Protein AF-A0AAD9HWY1-F1 (afdb_monomer_lite)

Sequence (148 aa):
MANIADRESKIIAELYEQFHNIVKLAVQPVDSSAMPGQAAYNSLSMLNMQRNMVRLAEDLLKITREIRELWAVGPLRLVGDASERRAQEGVDASVGQAVALLNALRCRRRERMVAEAGGRIEYVAGRGGVVGDGGGGGGGGNGLVDST

Radius of gyration: 37.44 Å; chains: 1; bounding box: 71×53×111 Å

InterPro domains:
  IPR009332 Mediator of RNA polymerase II transcription subunit 22 [PF06179] (7-106)

Foldseek 3Di:
DPPLVVVLVVLVVLLVVLVVVLVCLVPPDDDPPDDPVNVVVSVVVNVVSVVVNVVSVVVNVVSVVVVVVCVVVDPDPDPPDPVVVVVVVVVVVVVVVVVVVVVVVVVVVVVVVCVVVVHDDDDDPDDDDDDDDDDDDDDDDDDDDDDD

Structure (mmCIF, N/CA/C/O backbone):
data_AF-A0AAD9HWY1-F1
#
_entry.id   AF-A0AAD9HWY1-F1
#
loop_
_atom_site.group_PDB
_atom_site.id
_atom_site.type_symbol
_atom_site.label_atom_id
_atom_site.label_alt_id
_atom_site.label_comp_id
_atom_site.label_asym_id
_atom_site.label_entity_id
_atom_site.label_seq_id
_atom_site.pdbx_PDB_ins_code
_atom_site.Cartn_x
_atom_site.Cartn_y
_atom_site.Cartn_z
_atom_site.occupancy
_atom_site.B_iso_or_equiv
_atom_site.auth_seq_id
_atom_site.auth_comp_id
_atom_site.auth_asym_id
_atom_site.auth_atom_id
_atom_site.pdbx_PDB_model_num
ATOM 1 N N . MET A 1 1 ? -14.883 7.153 4.388 1.00 43.66 1 MET A N 1
ATOM 2 C CA . MET A 1 1 ? -14.928 5.976 3.490 1.00 43.66 1 MET A CA 1
ATOM 3 C C . MET A 1 1 ? -13.919 6.051 2.332 1.00 43.66 1 MET A C 1
ATOM 5 O O . MET A 1 1 ? -13.559 4.999 1.838 1.00 43.66 1 MET A O 1
ATOM 9 N N . ALA A 1 2 ? -13.402 7.227 1.939 1.00 55.69 2 ALA A N 1
ATOM 10 C CA . ALA A 1 2 ? -12.460 7.368 0.812 1.00 55.69 2 ALA A CA 1
ATOM 11 C C . ALA A 1 2 ? -11.020 6.840 1.059 1.00 55.69 2 ALA A C 1
ATOM 13 O O . ALA A 1 2 ? -10.316 6.492 0.126 1.00 55.69 2 ALA A O 1
ATOM 14 N N . ASN A 1 3 ? -10.580 6.697 2.315 1.00 79.50 3 ASN A N 1
ATOM 15 C CA . ASN A 1 3 ? -9.149 6.536 2.614 1.00 79.50 3 ASN A CA 1
ATOM 16 C C . ASN A 1 3 ? -8.512 5.213 2.113 1.00 79.50 3 ASN A C 1
ATOM 18 O O . ASN A 1 3 ? -7.381 5.224 1.646 1.00 79.50 3 ASN A O 1
ATOM 22 N N . ILE A 1 4 ? -9.212 4.070 2.175 1.00 80.44 4 ILE A N 1
ATOM 23 C CA . ILE A 1 4 ? -8.610 2.768 1.811 1.00 80.44 4 ILE A CA 1
ATOM 24 C C . ILE A 1 4 ? -8.543 2.576 0.291 1.00 80.44 4 ILE A C 1
ATOM 26 O O . ILE A 1 4 ? -7.490 2.214 -0.225 1.00 80.44 4 ILE A O 1
ATOM 30 N N . ALA A 1 5 ? -9.640 2.849 -0.420 1.00 81.50 5 ALA A N 1
ATOM 31 C CA . ALA A 1 5 ? -9.704 2.696 -1.875 1.00 81.50 5 ALA A CA 1
ATOM 32 C C . ALA A 1 5 ? -8.769 3.682 -2.603 1.00 81.50 5 ALA A C 1
ATOM 34 O O . ALA A 1 5 ? -8.111 3.314 -3.578 1.00 81.50 5 ALA A O 1
ATOM 35 N N . ASP A 1 6 ? -8.641 4.910 -2.089 1.00 86.38 6 ASP A N 1
ATOM 36 C CA . ASP A 1 6 ? -7.688 5.892 -2.616 1.00 86.38 6 ASP A CA 1
ATOM 37 C C . ASP A 1 6 ? -6.239 5.438 -2.382 1.00 86.38 6 ASP A C 1
ATOM 39 O O . ASP A 1 6 ? -5.383 5.573 -3.259 1.00 86.38 6 ASP A O 1
ATOM 43 N N . ARG A 1 7 ? -5.954 4.847 -1.213 1.00 85.81 7 ARG A N 1
ATOM 44 C CA . ARG A 1 7 ? -4.627 4.316 -0.875 1.00 85.81 7 ARG A CA 1
ATOM 45 C C . ARG A 1 7 ? -4.264 3.096 -1.723 1.00 85.81 7 ARG A C 1
ATOM 47 O O . ARG A 1 7 ? -3.125 3.004 -2.170 1.00 85.81 7 ARG A O 1
ATOM 54 N N . GLU A 1 8 ? -5.212 2.198 -1.981 1.00 88.44 8 GLU A N 1
ATOM 55 C CA . GLU A 1 8 ? -5.037 1.075 -2.909 1.00 88.44 8 GLU A CA 1
ATOM 56 C C . GLU A 1 8 ? -4.711 1.579 -4.319 1.00 88.44 8 GLU A C 1
ATOM 58 O O . GLU A 1 8 ? -3.689 1.202 -4.893 1.00 88.44 8 GLU A O 1
ATOM 63 N N . SER A 1 9 ? -5.531 2.494 -4.843 1.00 86.50 9 SER A N 1
ATOM 64 C CA . SER A 1 9 ? -5.348 3.069 -6.181 1.00 86.50 9 SER A CA 1
ATOM 65 C C . SER A 1 9 ? -3.984 3.748 -6.323 1.00 86.50 9 SER A C 1
ATOM 67 O O . SER A 1 9 ? -3.309 3.593 -7.341 1.00 86.50 9 SER A O 1
ATOM 69 N N . LYS A 1 10 ? -3.538 4.449 -5.273 1.00 90.75 10 LYS A N 1
ATOM 70 C CA . LYS A 1 10 ? -2.215 5.073 -5.217 1.00 90.75 10 LYS A CA 1
ATOM 71 C C . LYS A 1 10 ? -1.083 4.043 -5.246 1.00 90.75 10 LYS A C 1
ATOM 73 O O . LYS A 1 10 ? -0.155 4.199 -6.031 1.00 90.75 10 LYS A O 1
ATOM 78 N N . ILE A 1 11 ? -1.166 2.982 -4.442 1.00 90.81 11 ILE A N 1
ATOM 79 C CA . ILE A 1 11 ? -0.134 1.931 -4.401 1.00 90.81 11 ILE A CA 1
ATOM 80 C C . ILE A 1 11 ? -0.041 1.200 -5.744 1.00 90.81 11 ILE A C 1
ATOM 82 O O . ILE A 1 11 ? 1.061 0.918 -6.211 1.00 90.81 11 ILE A O 1
ATOM 86 N N . ILE A 1 12 ? -1.175 0.918 -6.391 1.00 89.25 12 ILE A N 1
ATOM 87 C CA . ILE A 1 12 ? -1.199 0.271 -7.711 1.00 89.25 12 ILE A CA 1
ATOM 88 C C . ILE A 1 12 ? -0.570 1.181 -8.775 1.00 89.25 12 ILE A C 1
ATOM 90 O O . ILE A 1 12 ? 0.226 0.709 -9.589 1.00 89.25 12 ILE A O 1
ATOM 94 N N . ALA A 1 13 ? -0.882 2.480 -8.755 1.00 92.44 13 ALA A N 1
ATOM 95 C CA . ALA A 1 13 ? -0.279 3.449 -9.667 1.00 92.44 13 ALA A CA 1
ATOM 96 C C . ALA A 1 13 ? 1.245 3.543 -9.471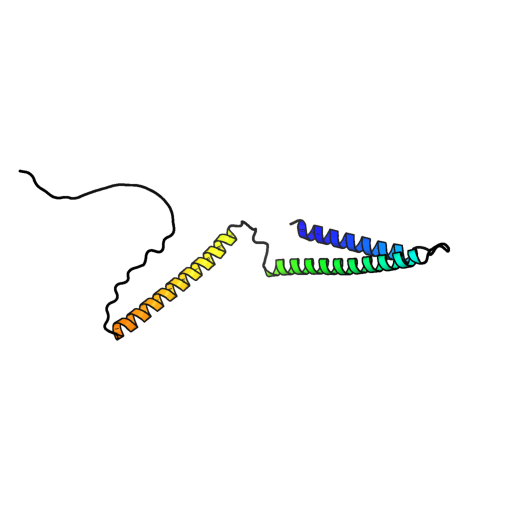 1.00 92.44 13 ALA A C 1
ATOM 98 O O . ALA A 1 13 ? 1.995 3.444 -10.443 1.00 92.44 13 ALA A O 1
ATOM 99 N N . GLU A 1 14 ? 1.704 3.643 -8.220 1.00 91.25 14 GLU A N 1
ATOM 100 C CA . GLU A 1 14 ? 3.131 3.668 -7.873 1.00 91.25 14 GLU A CA 1
ATOM 101 C C . GLU A 1 14 ? 3.846 2.368 -8.287 1.00 91.25 14 GLU A C 1
ATOM 103 O O . GLU A 1 14 ? 4.980 2.402 -8.769 1.00 91.25 14 GLU A O 1
ATOM 108 N N . LEU A 1 15 ? 3.184 1.213 -8.164 1.00 90.50 15 LEU A N 1
ATOM 109 C CA . LEU A 1 15 ? 3.737 -0.077 -8.585 1.00 90.50 15 LEU A CA 1
ATOM 110 C C . LEU A 1 15 ? 3.933 -0.138 -10.103 1.00 90.50 15 LEU A C 1
ATOM 112 O O . LEU A 1 15 ? 4.981 -0.590 -10.573 1.00 90.50 15 LEU A O 1
ATOM 116 N N . TYR A 1 16 ? 2.937 0.319 -10.866 1.00 92.44 16 TYR A N 1
ATOM 117 C CA . TYR A 1 16 ? 3.007 0.352 -12.324 1.00 92.44 16 TYR A CA 1
ATOM 118 C C . TYR A 1 16 ? 4.097 1.310 -12.813 1.00 92.44 16 TYR A C 1
ATOM 120 O O . TYR A 1 16 ? 4.891 0.948 -13.684 1.00 92.44 16 TYR A O 1
ATOM 128 N N . GLU A 1 17 ? 4.179 2.503 -12.221 1.00 91.62 17 GLU A N 1
ATOM 129 C CA . GLU A 1 17 ? 5.221 3.481 -12.532 1.00 91.62 17 GLU A CA 1
ATOM 130 C C . GLU A 1 17 ? 6.615 2.895 -12.283 1.00 91.62 17 GLU A C 1
ATOM 132 O O . GLU A 1 17 ? 7.501 2.994 -13.136 1.00 91.62 17 GLU A O 1
ATOM 137 N N . GLN A 1 18 ? 6.796 2.194 -11.162 1.00 87.81 18 GLN A N 1
ATOM 138 C CA . GLN A 1 18 ? 8.084 1.604 -10.831 1.00 87.81 18 GLN A CA 1
ATOM 139 C C . GLN A 1 18 ? 8.467 0.442 -11.749 1.00 87.81 18 GLN A C 1
ATOM 141 O O . GLN A 1 18 ? 9.624 0.350 -12.165 1.00 87.81 18 GLN A O 1
ATOM 146 N N . PHE A 1 19 ? 7.509 -0.408 -12.122 1.00 88.19 19 PHE A N 1
ATOM 147 C CA . PHE A 1 19 ? 7.737 -1.460 -13.112 1.00 88.19 19 PHE A CA 1
ATOM 148 C C . PHE A 1 19 ? 8.145 -0.873 -14.467 1.00 88.19 19 PHE A C 1
ATOM 150 O O . PHE A 1 19 ? 9.147 -1.283 -15.057 1.00 88.19 19 PHE A O 1
ATOM 157 N N . HIS A 1 20 ? 7.405 0.132 -14.936 1.00 90.00 20 HIS A N 1
ATOM 158 C CA . HIS A 1 20 ? 7.702 0.826 -16.181 1.00 90.00 20 HIS A CA 1
ATOM 159 C C . HIS A 1 20 ? 9.103 1.459 -16.160 1.00 90.00 20 HIS A C 1
ATOM 161 O O . HIS A 1 20 ? 9.855 1.333 -17.128 1.00 90.00 20 HIS A O 1
ATOM 167 N N . ASN A 1 21 ? 9.497 2.080 -15.045 1.00 88.88 21 ASN A N 1
ATOM 168 C CA . ASN A 1 21 ? 10.820 2.684 -14.883 1.00 88.88 21 ASN A CA 1
ATOM 169 C C . ASN A 1 21 ? 11.957 1.653 -14.952 1.00 88.88 21 ASN A C 1
ATOM 171 O O . ASN A 1 21 ? 12.976 1.921 -15.591 1.00 88.88 21 ASN A O 1
ATOM 175 N N . ILE A 1 22 ? 11.776 0.462 -14.371 1.00 88.06 22 ILE A N 1
ATOM 176 C CA . ILE A 1 22 ? 12.755 -0.632 -14.471 1.00 88.06 22 ILE A CA 1
ATOM 177 C C . ILE A 1 22 ? 12.889 -1.109 -15.917 1.00 88.06 22 ILE A C 1
ATOM 179 O O . ILE A 1 22 ? 14.009 -1.243 -16.408 1.00 88.06 22 ILE A O 1
ATOM 183 N N . VAL A 1 23 ? 11.771 -1.340 -16.613 1.00 88.62 23 VAL A N 1
ATOM 184 C CA . VAL A 1 23 ? 11.785 -1.768 -18.023 1.00 88.62 23 VAL A CA 1
ATOM 185 C C . VAL A 1 23 ? 12.474 -0.717 -18.891 1.00 88.62 23 VAL A C 1
ATOM 187 O O . VAL A 1 23 ? 13.323 -1.053 -19.714 1.00 88.62 23 VAL A O 1
ATOM 190 N N . LYS A 1 24 ? 12.180 0.566 -18.659 1.00 88.38 24 LYS A N 1
ATOM 191 C CA . LYS A 1 24 ? 12.835 1.675 -19.352 1.00 88.38 24 LYS A CA 1
ATOM 192 C C . LYS A 1 24 ? 14.347 1.670 -19.128 1.00 88.38 24 LYS A C 1
ATOM 194 O O . LYS A 1 24 ? 15.085 1.862 -20.087 1.00 88.38 24 LYS A O 1
ATOM 199 N N . LEU A 1 25 ? 14.808 1.429 -17.899 1.00 85.12 25 LEU A N 1
ATOM 200 C CA . LEU A 1 25 ? 16.238 1.366 -17.594 1.00 85.12 25 LEU A CA 1
ATOM 201 C C . LEU A 1 25 ? 16.911 0.114 -18.183 1.00 85.12 25 LEU A C 1
ATOM 203 O O . LEU A 1 25 ? 18.057 0.180 -18.610 1.00 85.12 25 LEU A O 1
ATOM 207 N N . ALA A 1 26 ? 16.201 -1.013 -18.243 1.00 82.31 26 ALA A N 1
ATOM 208 C CA . ALA A 1 26 ? 16.711 -2.265 -18.804 1.00 82.31 26 ALA A CA 1
ATOM 209 C C . ALA A 1 26 ? 16.889 -2.209 -20.330 1.00 82.31 26 ALA A C 1
ATOM 211 O O . ALA A 1 26 ? 17.783 -2.852 -20.873 1.00 82.31 26 ALA A O 1
ATOM 212 N N . VAL A 1 27 ? 16.026 -1.455 -21.019 1.00 85.38 27 VAL A N 1
ATOM 213 C CA . VAL A 1 27 ? 16.018 -1.327 -22.487 1.00 85.38 27 VAL A CA 1
ATOM 214 C C . VAL A 1 27 ? 16.836 -0.117 -22.962 1.00 85.38 27 VAL A C 1
ATOM 216 O O . VAL A 1 27 ? 17.013 0.075 -24.164 1.00 85.38 27 VAL A O 1
ATOM 219 N N . GLN A 1 28 ? 17.367 0.703 -22.047 1.00 79.00 28 GLN A N 1
ATOM 220 C CA . GLN A 1 28 ? 18.215 1.833 -22.423 1.00 79.00 28 GLN A CA 1
ATOM 221 C C . GLN A 1 28 ? 19.417 1.347 -23.250 1.00 79.00 28 GLN A C 1
ATOM 223 O O . GLN A 1 28 ? 20.170 0.487 -22.786 1.00 79.00 28 GLN A O 1
ATOM 228 N N . PRO A 1 29 ? 19.610 1.878 -24.473 1.00 70.62 29 PRO A N 1
ATOM 229 C CA . PRO A 1 29 ? 20.717 1.467 -25.317 1.00 70.62 29 PRO A CA 1
ATOM 230 C C . PRO A 1 29 ? 22.034 1.829 -24.633 1.00 70.62 29 PRO A C 1
ATOM 232 O O . PRO A 1 29 ? 22.224 2.956 -24.169 1.00 70.62 29 PRO A O 1
ATOM 235 N N . VAL A 1 30 ? 22.946 0.861 -24.570 1.00 65.50 30 VAL A N 1
ATOM 236 C CA . VAL A 1 30 ? 24.309 1.097 -24.100 1.00 65.50 30 VAL A CA 1
ATOM 237 C C . VAL A 1 30 ? 25.027 1.861 -25.202 1.00 65.50 30 VAL A C 1
ATOM 239 O O . VAL A 1 30 ? 25.452 1.280 -26.199 1.00 65.50 30 VAL A O 1
ATOM 242 N N . ASP A 1 31 ? 25.108 3.179 -25.054 1.00 67.25 31 ASP A N 1
ATOM 243 C CA . ASP A 1 31 ? 25.947 3.993 -25.923 1.00 67.25 31 ASP A CA 1
ATOM 244 C C . ASP A 1 31 ? 27.414 3.563 -25.742 1.00 67.25 31 ASP A C 1
ATOM 246 O O . ASP A 1 31 ? 27.862 3.283 -24.629 1.00 67.25 31 ASP A O 1
ATOM 250 N N . SER A 1 32 ? 28.185 3.522 -26.827 1.00 60.22 32 SER A N 1
ATOM 251 C CA . SER A 1 32 ? 29.620 3.184 -26.813 1.00 60.22 32 SER A CA 1
ATOM 252 C C . SER A 1 32 ? 30.472 4.153 -25.972 1.00 60.22 32 SER A C 1
ATOM 254 O O . SER A 1 32 ? 31.621 3.858 -25.650 1.00 60.22 32 SER A O 1
ATOM 256 N N . SER A 1 33 ? 29.885 5.289 -25.577 1.00 61.12 33 SER A N 1
ATOM 257 C CA . SER A 1 33 ? 30.420 6.295 -24.654 1.00 61.12 33 SER A CA 1
ATOM 258 C C . SER A 1 33 ? 30.032 6.062 -23.178 1.00 61.12 33 SER A C 1
ATOM 260 O O . SER A 1 33 ? 30.385 6.874 -22.316 1.00 61.12 33 SER A O 1
ATOM 262 N N . ALA A 1 34 ? 29.280 5.009 -22.846 1.00 62.88 34 ALA A N 1
ATOM 263 C CA . ALA A 1 34 ? 28.819 4.766 -21.483 1.00 62.88 34 ALA A CA 1
ATOM 264 C C . ALA A 1 34 ? 30.006 4.472 -20.548 1.00 62.88 34 ALA A C 1
ATOM 266 O O . ALA A 1 34 ? 30.599 3.394 -20.568 1.00 62.88 34 ALA A O 1
ATOM 267 N N . MET A 1 35 ? 30.353 5.445 -19.700 1.00 73.44 35 MET A N 1
ATOM 268 C CA . MET A 1 35 ? 31.359 5.254 -18.657 1.00 73.44 35 MET A CA 1
ATOM 269 C C . MET A 1 35 ? 30.943 4.106 -17.715 1.00 73.44 35 MET A C 1
ATOM 271 O O . MET A 1 35 ? 29.765 4.020 -17.358 1.00 73.44 35 MET A O 1
ATOM 275 N N . PRO A 1 36 ? 31.886 3.294 -17.198 1.00 78.00 36 PRO A N 1
ATOM 276 C CA . PRO A 1 36 ? 31.604 2.249 -16.205 1.00 78.00 36 PRO A CA 1
ATOM 277 C C . PRO A 1 36 ? 30.804 2.743 -14.986 1.00 78.00 36 PRO A C 1
ATOM 279 O O . PRO A 1 36 ? 30.001 2.004 -14.419 1.00 78.00 36 PRO A O 1
ATOM 282 N N . GLY A 1 37 ? 30.965 4.020 -14.616 1.00 80.81 37 GLY A N 1
ATOM 283 C CA . GLY A 1 37 ? 30.187 4.665 -13.555 1.00 80.81 37 GLY A CA 1
ATOM 284 C C . GLY A 1 37 ? 28.687 4.784 -13.856 1.00 80.81 37 GLY A C 1
ATOM 285 O O . GLY A 1 37 ? 27.882 4.658 -12.940 1.00 80.81 37 GLY A O 1
ATOM 286 N N . GLN A 1 38 ? 28.293 4.956 -15.122 1.00 81.88 38 GLN A N 1
ATOM 287 C CA . GLN A 1 38 ? 26.882 5.005 -15.526 1.00 81.88 38 GLN A CA 1
ATOM 288 C C . GLN A 1 38 ? 26.233 3.619 -15.459 1.00 81.88 38 GLN A C 1
ATOM 290 O O . GLN A 1 38 ? 25.116 3.482 -14.971 1.00 81.88 38 GLN A O 1
ATOM 295 N N . ALA A 1 39 ? 26.959 2.569 -15.852 1.00 81.38 39 ALA A N 1
ATOM 296 C CA . ALA A 1 39 ? 26.487 1.193 -15.700 1.00 81.38 39 ALA A CA 1
ATOM 297 C C . ALA A 1 39 ? 26.298 0.812 -14.218 1.00 81.38 39 ALA A C 1
ATOM 299 O O . ALA A 1 39 ? 25.285 0.214 -13.854 1.00 81.38 39 ALA A O 1
ATOM 300 N N . ALA A 1 40 ? 27.238 1.207 -13.350 1.00 84.94 40 ALA A N 1
ATOM 301 C CA . ALA A 1 40 ? 27.133 1.001 -11.904 1.00 84.94 40 ALA A CA 1
ATOM 302 C C . ALA A 1 40 ? 25.999 1.825 -11.261 1.00 84.94 40 ALA A C 1
ATOM 304 O O . ALA A 1 40 ? 25.315 1.348 -10.356 1.00 84.94 40 ALA A O 1
ATOM 305 N N . TYR A 1 41 ? 25.766 3.051 -11.736 1.00 86.50 41 TYR A N 1
ATOM 306 C CA . TYR A 1 41 ? 24.642 3.871 -11.287 1.00 86.50 41 TYR A CA 1
ATOM 307 C C . TYR A 1 41 ? 23.299 3.251 -11.686 1.00 86.50 41 TYR A C 1
ATOM 309 O O . TYR A 1 41 ? 22.397 3.130 -10.855 1.00 86.50 41 TYR A O 1
ATOM 317 N N . ASN A 1 42 ? 23.187 2.792 -12.933 1.00 84.38 42 ASN A N 1
ATOM 318 C CA . ASN A 1 42 ? 21.982 2.143 -13.431 1.00 84.38 42 ASN A CA 1
ATOM 319 C C . ASN A 1 42 ? 21.683 0.856 -12.656 1.00 84.38 42 ASN A C 1
ATOM 321 O O . ASN A 1 42 ? 20.547 0.660 -12.231 1.00 84.38 42 ASN A O 1
ATOM 325 N N . SER A 1 43 ? 22.688 0.021 -12.376 1.00 85.31 43 SER A N 1
ATOM 326 C CA . SER A 1 43 ? 22.480 -1.198 -11.585 1.00 85.31 43 SER A CA 1
ATOM 327 C C . SER A 1 43 ? 22.018 -0.896 -10.154 1.00 85.31 43 SER A C 1
ATOM 329 O O . SER A 1 43 ? 21.070 -1.518 -9.672 1.00 85.31 43 SER A O 1
ATOM 331 N N . LEU A 1 44 ? 22.599 0.109 -9.488 1.00 89.38 44 LEU A N 1
ATOM 332 C CA . LEU A 1 44 ? 22.151 0.546 -8.161 1.00 89.38 44 LEU A CA 1
ATOM 333 C C . LEU A 1 44 ? 20.717 1.097 -8.191 1.00 89.38 44 LEU A C 1
ATOM 335 O O . LEU A 1 44 ? 19.919 0.808 -7.295 1.00 89.38 44 LEU A O 1
ATOM 339 N N . SER A 1 45 ? 20.382 1.866 -9.227 1.00 87.88 45 SER A N 1
ATOM 340 C CA . SER A 1 45 ? 19.039 2.402 -9.443 1.00 87.88 45 SER A CA 1
ATOM 341 C C . SER A 1 45 ? 18.010 1.275 -9.595 1.00 87.88 45 SER A C 1
ATOM 343 O O . SER A 1 45 ? 17.009 1.272 -8.879 1.00 87.88 45 SER A O 1
ATOM 345 N N . MET A 1 46 ? 18.298 0.242 -10.401 1.00 87.56 46 MET A N 1
ATOM 346 C CA . MET A 1 46 ? 17.423 -0.937 -10.533 1.00 87.56 46 MET A CA 1
ATOM 347 C C . MET A 1 46 ? 17.228 -1.669 -9.205 1.00 87.56 46 MET A C 1
ATOM 349 O O . MET A 1 46 ? 16.099 -2.019 -8.864 1.00 87.56 46 MET A O 1
ATOM 353 N N . LEU A 1 47 ? 18.292 -1.859 -8.417 1.00 90.31 47 LEU A N 1
ATOM 354 C CA . LEU A 1 47 ? 18.198 -2.510 -7.103 1.00 90.31 47 LEU A CA 1
ATOM 355 C C . LEU A 1 47 ? 17.322 -1.720 -6.123 1.00 90.31 47 LEU A C 1
ATOM 357 O O . LEU A 1 47 ? 16.600 -2.300 -5.308 1.00 90.31 47 LEU A O 1
ATOM 361 N N . ASN A 1 48 ? 17.375 -0.391 -6.178 1.00 91.12 48 ASN A N 1
ATOM 362 C CA . ASN A 1 48 ? 16.501 0.459 -5.373 1.00 91.12 48 ASN A CA 1
ATOM 363 C C . ASN A 1 48 ? 15.054 0.387 -5.862 1.00 91.12 48 ASN A C 1
ATOM 365 O O . ASN A 1 48 ? 14.141 0.278 -5.042 1.00 91.12 48 ASN A O 1
ATOM 369 N N . MET A 1 49 ? 14.841 0.377 -7.179 1.00 89.00 49 MET A N 1
ATOM 370 C CA . MET A 1 49 ? 13.508 0.238 -7.754 1.00 89.00 49 MET A CA 1
ATOM 371 C C . MET A 1 49 ? 12.865 -1.103 -7.387 1.00 89.00 49 MET A C 1
ATOM 373 O O . MET A 1 49 ? 11.713 -1.119 -6.960 1.00 89.00 49 MET A O 1
ATOM 377 N N . GLN A 1 50 ? 13.620 -2.203 -7.442 1.00 89.31 50 GLN A N 1
ATOM 378 C CA . GLN A 1 50 ? 13.159 -3.533 -7.042 1.00 89.31 50 GLN A CA 1
ATOM 379 C C . GLN A 1 50 ? 12.785 -3.593 -5.556 1.00 89.31 50 GLN A C 1
ATOM 381 O O . GLN A 1 50 ? 11.724 -4.107 -5.204 1.00 89.31 50 GLN A O 1
ATOM 386 N N . ARG A 1 51 ? 13.623 -3.034 -4.672 1.00 92.19 51 ARG A N 1
ATOM 387 C CA . ARG A 1 51 ? 13.309 -2.945 -3.236 1.00 92.19 51 ARG A CA 1
ATOM 388 C C . ARG A 1 51 ? 12.038 -2.137 -2.981 1.00 92.19 51 ARG A C 1
ATOM 390 O O . ARG A 1 51 ? 11.233 -2.521 -2.136 1.00 92.19 51 ARG A O 1
ATOM 397 N N . ASN A 1 52 ? 11.831 -1.062 -3.739 1.00 90.75 52 ASN A N 1
ATOM 398 C CA . ASN A 1 52 ? 10.604 -0.280 -3.655 1.00 90.75 52 ASN A CA 1
ATOM 399 C C . ASN A 1 52 ? 9.370 -1.089 -4.098 1.00 90.75 52 ASN A C 1
ATOM 401 O O . ASN A 1 52 ? 8.341 -1.022 -3.437 1.00 90.75 52 ASN A O 1
ATOM 405 N N . MET A 1 53 ? 9.470 -1.913 -5.149 1.00 88.94 53 MET A N 1
ATOM 406 C CA . MET A 1 53 ? 8.360 -2.787 -5.568 1.00 88.94 53 MET A CA 1
ATOM 407 C C . MET A 1 53 ? 7.970 -3.802 -4.489 1.00 88.94 53 MET A C 1
ATOM 409 O O . MET A 1 53 ? 6.782 -4.012 -4.254 1.00 88.94 53 MET A O 1
ATOM 413 N N . VAL A 1 54 ? 8.950 -4.405 -3.807 1.00 92.69 54 VAL A N 1
ATOM 414 C CA . VAL A 1 54 ? 8.676 -5.330 -2.692 1.00 92.69 54 VAL A CA 1
ATOM 415 C C . VAL A 1 54 ? 7.922 -4.609 -1.577 1.00 92.69 54 VAL A C 1
ATOM 417 O O . VAL A 1 54 ? 6.905 -5.107 -1.103 1.00 92.69 54 VAL A O 1
ATOM 420 N N . ARG A 1 55 ? 8.354 -3.395 -1.222 1.00 92.94 55 ARG A N 1
ATOM 421 C CA . ARG A 1 55 ? 7.661 -2.566 -0.232 1.00 92.94 55 ARG A CA 1
ATOM 422 C C . ARG A 1 55 ? 6.220 -2.241 -0.643 1.00 92.94 55 ARG A C 1
ATOM 424 O O . ARG A 1 55 ? 5.326 -2.328 0.190 1.00 92.94 55 ARG A O 1
ATOM 431 N N . LEU A 1 56 ? 5.979 -1.899 -1.909 1.00 90.94 56 LEU A N 1
ATOM 432 C CA . LEU A 1 56 ? 4.627 -1.632 -2.416 1.00 90.94 56 LEU A CA 1
ATOM 433 C C . LEU A 1 56 ? 3.733 -2.881 -2.347 1.00 90.94 56 LEU A C 1
ATOM 435 O O . LEU A 1 56 ? 2.566 -2.780 -1.975 1.00 90.94 56 LEU A O 1
ATOM 439 N N . ALA A 1 57 ? 4.281 -4.065 -2.634 1.00 89.38 57 ALA A N 1
ATOM 440 C CA . ALA A 1 57 ? 3.560 -5.329 -2.480 1.00 89.38 57 ALA A CA 1
ATOM 441 C C . ALA A 1 57 ? 3.230 -5.637 -1.006 1.00 89.38 57 ALA A C 1
ATOM 443 O O . ALA A 1 57 ? 2.122 -6.077 -0.697 1.00 89.38 57 ALA A O 1
ATOM 444 N N . GLU A 1 58 ? 4.157 -5.366 -0.082 1.00 92.88 58 GLU A N 1
ATOM 445 C CA . GLU A 1 58 ? 3.903 -5.467 1.360 1.00 92.88 58 GLU A CA 1
ATOM 446 C C . GLU A 1 58 ? 2.823 -4.485 1.822 1.00 92.88 58 GLU A C 1
ATOM 448 O O . GLU A 1 58 ? 1.964 -4.849 2.624 1.00 92.88 58 GLU A O 1
ATOM 453 N N . ASP A 1 59 ? 2.837 -3.250 1.320 1.00 90.75 59 ASP A N 1
ATOM 454 C CA . ASP A 1 59 ? 1.835 -2.240 1.660 1.00 90.75 59 ASP A CA 1
ATOM 455 C C . ASP A 1 59 ? 0.445 -2.610 1.117 1.00 90.75 59 ASP A C 1
ATOM 457 O O . ASP A 1 59 ? -0.553 -2.411 1.814 1.00 90.75 59 ASP A O 1
ATOM 461 N N . LE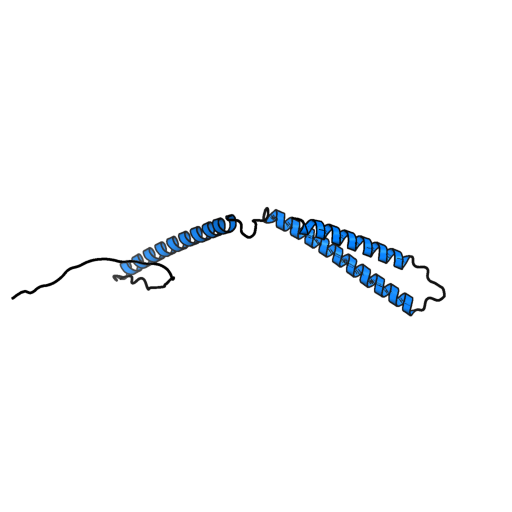U A 1 60 ? 0.367 -3.254 -0.051 1.00 89.19 60 LEU A N 1
ATOM 462 C CA . LEU A 1 60 ? -0.877 -3.835 -0.561 1.00 89.19 60 LEU A CA 1
ATOM 463 C C . LEU A 1 60 ? -1.370 -4.977 0.341 1.00 89.19 60 LEU A C 1
ATOM 465 O O . LEU A 1 60 ? -2.545 -5.016 0.712 1.00 89.19 60 LEU A O 1
ATOM 469 N N . LEU A 1 61 ? -0.474 -5.866 0.783 1.00 88.69 61 LEU A N 1
ATOM 470 C CA . LEU A 1 61 ? -0.829 -6.939 1.714 1.00 88.69 61 LEU A CA 1
ATOM 471 C C . LEU A 1 61 ? -1.320 -6.383 3.062 1.00 88.69 61 LEU A C 1
ATOM 473 O O . LEU A 1 61 ? -2.299 -6.894 3.612 1.00 88.69 61 LEU A O 1
ATOM 477 N N . LYS A 1 62 ? -0.711 -5.306 3.571 1.00 90.38 62 LYS A N 1
ATOM 478 C CA . LYS A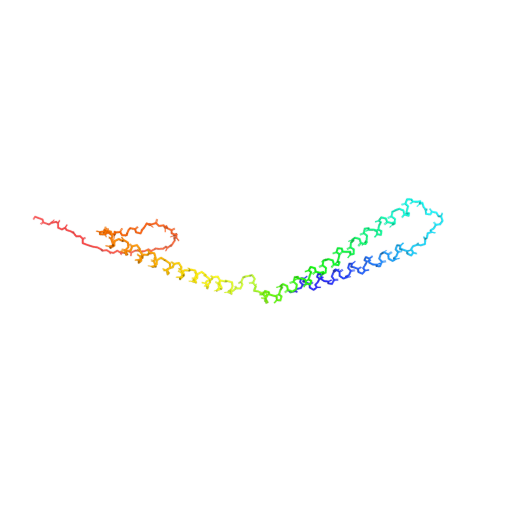 1 62 ? -1.190 -4.611 4.778 1.00 90.38 62 LYS A CA 1
ATOM 479 C C . LYS A 1 62 ? -2.616 -4.107 4.604 1.00 90.38 62 LYS A C 1
ATOM 481 O O . LYS A 1 62 ? -3.428 -4.364 5.482 1.00 90.38 62 LYS A O 1
ATOM 486 N N . ILE A 1 63 ? -2.955 -3.493 3.469 1.00 87.62 63 ILE A N 1
ATOM 487 C CA . ILE A 1 63 ? -4.334 -3.055 3.199 1.00 87.62 63 ILE A CA 1
ATOM 488 C C . ILE A 1 63 ? -5.295 -4.243 3.176 1.00 87.62 63 ILE A C 1
ATOM 490 O O . ILE A 1 63 ? -6.353 -4.187 3.796 1.00 87.62 63 ILE A O 1
ATOM 494 N N . THR A 1 64 ? -4.935 -5.357 2.531 1.00 87.94 64 THR A N 1
ATOM 495 C CA . THR A 1 64 ? -5.812 -6.544 2.539 1.00 87.94 64 THR A CA 1
ATOM 496 C C . THR A 1 64 ? -6.025 -7.104 3.947 1.00 87.94 64 THR A C 1
ATOM 498 O O . THR A 1 64 ? -7.106 -7.609 4.262 1.00 87.94 64 THR A O 1
ATOM 501 N N . ARG A 1 65 ? -5.015 -6.988 4.818 1.00 87.75 65 ARG A N 1
ATOM 502 C CA . ARG A 1 65 ? -5.122 -7.346 6.229 1.00 87.75 65 ARG A CA 1
ATOM 503 C C . ARG A 1 65 ? -5.997 -6.355 6.996 1.00 87.75 65 ARG A C 1
ATOM 505 O O . ARG A 1 65 ? -6.878 -6.812 7.710 1.00 87.75 65 ARG A O 1
ATOM 512 N N . GLU A 1 66 ? -5.822 -5.050 6.798 1.00 84.75 66 GLU A N 1
ATOM 513 C CA . GLU A 1 66 ? -6.676 -4.001 7.378 1.00 84.75 66 GLU A CA 1
ATOM 514 C C . GLU A 1 66 ? -8.147 -4.219 6.990 1.00 84.75 66 GLU A C 1
ATOM 516 O O . GLU A 1 66 ? -9.026 -4.183 7.847 1.00 84.75 66 GLU A O 1
ATOM 521 N N . ILE A 1 67 ? -8.421 -4.534 5.717 1.00 83.88 67 ILE A N 1
ATOM 522 C CA . ILE A 1 67 ? -9.763 -4.900 5.249 1.00 83.88 67 ILE A CA 1
ATOM 523 C C . ILE A 1 67 ? -10.241 -6.148 5.996 1.00 83.88 67 ILE A C 1
ATOM 525 O O . ILE A 1 67 ? -11.319 -6.140 6.574 1.00 83.88 67 ILE A O 1
ATOM 529 N N . ARG A 1 68 ? -9.457 -7.225 6.064 1.00 83.44 68 ARG A N 1
ATOM 530 C CA . ARG A 1 68 ? -9.879 -8.438 6.786 1.00 83.44 68 ARG A CA 1
ATOM 531 C C . ARG A 1 68 ? -10.162 -8.178 8.2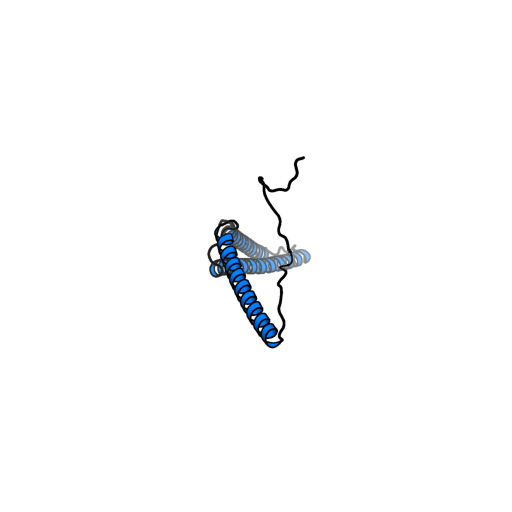70 1.00 83.44 68 ARG A C 1
ATOM 533 O O . ARG A 1 68 ? -11.115 -8.734 8.806 1.00 83.44 68 ARG A O 1
ATOM 540 N N . GLU A 1 69 ? -9.365 -7.339 8.921 1.00 79.62 69 GLU A N 1
ATOM 541 C CA . GLU A 1 69 ? -9.565 -6.922 10.311 1.00 79.62 69 GLU A CA 1
ATOM 542 C C . GLU A 1 69 ? -10.850 -6.093 10.467 1.00 79.62 69 GLU A C 1
ATOM 544 O O . GLU A 1 69 ? -11.629 -6.354 11.382 1.00 79.62 69 GLU A O 1
ATOM 549 N N . LEU A 1 70 ? -11.148 -5.195 9.521 1.00 71.94 70 LEU A N 1
ATOM 550 C CA . LEU A 1 70 ? -12.430 -4.481 9.416 1.00 71.94 70 LEU A CA 1
ATOM 551 C C . LEU A 1 70 ? -13.628 -5.436 9.324 1.00 71.94 70 LEU A C 1
ATOM 553 O O . LEU A 1 70 ? -14.660 -5.205 9.951 1.00 71.94 70 LEU A O 1
ATOM 557 N N . TRP A 1 71 ? -13.498 -6.527 8.572 1.00 76.38 71 TRP A N 1
ATOM 558 C CA . TRP A 1 71 ? -14.547 -7.5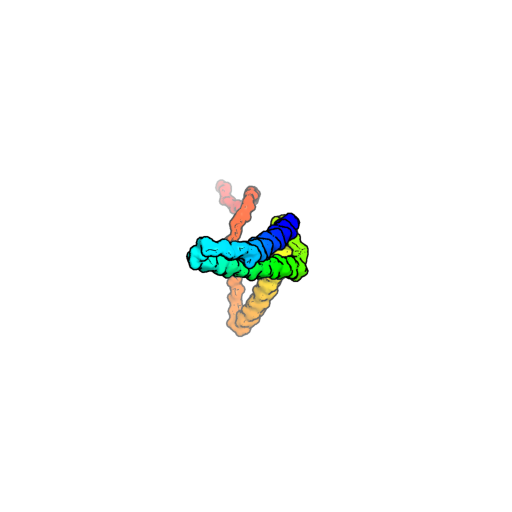43 8.477 1.00 76.38 71 TRP A CA 1
ATOM 559 C C . TRP A 1 71 ? -14.646 -8.415 9.742 1.00 76.38 71 TRP A C 1
ATOM 561 O O . TRP A 1 71 ? -15.747 -8.823 10.103 1.00 76.38 71 TRP A O 1
ATOM 571 N N . ALA A 1 72 ? -13.533 -8.682 10.436 1.00 71.25 72 ALA A N 1
ATOM 572 C CA . ALA A 1 72 ? -13.502 -9.491 11.660 1.00 71.25 72 ALA A CA 1
ATOM 573 C C . ALA A 1 72 ? -14.023 -8.747 12.906 1.00 71.25 72 ALA A C 1
ATOM 575 O O . ALA A 1 72 ? -14.620 -9.368 13.783 1.00 71.25 72 ALA A O 1
ATOM 576 N N . VAL A 1 73 ? -13.813 -7.429 12.986 1.00 62.97 73 VAL A N 1
ATOM 577 C CA . VAL A 1 73 ? -14.287 -6.569 14.089 1.00 62.97 73 VAL A CA 1
ATOM 578 C C . VAL A 1 73 ? -15.725 -6.067 13.850 1.00 62.97 73 VAL A C 1
ATOM 580 O O . VAL A 1 73 ? -16.399 -5.639 14.787 1.00 62.97 73 VAL A O 1
ATOM 583 N N . GLY A 1 74 ? -16.241 -6.200 12.622 1.00 62.59 74 GLY A N 1
ATOM 584 C CA . GLY A 1 74 ? -17.551 -5.690 12.210 1.00 62.59 74 GLY A CA 1
ATOM 585 C C . GLY A 1 74 ? -17.495 -4.226 11.743 1.00 62.59 74 GLY A C 1
ATOM 586 O O . GLY A 1 74 ? -16.483 -3.553 11.946 1.00 62.59 74 GLY A O 1
ATOM 587 N N . PRO A 1 75 ? -18.566 -3.718 11.089 1.00 58.72 75 PRO A N 1
ATOM 588 C CA . PRO A 1 75 ? -18.593 -2.380 10.489 1.00 58.72 75 PRO A CA 1
ATOM 589 C C . PRO A 1 75 ? -18.177 -1.319 11.511 1.00 58.72 75 PRO A C 1
ATOM 591 O O . PRO A 1 75 ? -18.614 -1.398 12.659 1.00 58.72 75 PRO A O 1
ATOM 594 N N . LEU A 1 76 ? -17.341 -0.351 11.092 1.00 50.94 76 LEU A N 1
ATOM 595 C CA . LEU A 1 76 ? -16.831 0.733 11.941 1.00 50.94 76 LEU A CA 1
ATOM 596 C C . LEU A 1 76 ? -17.936 1.244 12.873 1.00 50.94 76 LEU A C 1
ATOM 598 O O . LEU A 1 76 ? -18.843 1.954 12.440 1.00 50.94 76 LEU A O 1
ATOM 602 N N . ARG A 1 77 ? -17.835 0.911 14.161 1.00 51.53 77 ARG A N 1
ATOM 603 C CA . ARG A 1 77 ? -18.513 1.678 15.202 1.00 51.53 77 ARG A CA 1
ATOM 604 C C . ARG A 1 77 ? -17.862 3.050 15.135 1.00 51.53 77 ARG A C 1
ATOM 606 O O . ARG A 1 77 ? -16.649 3.164 15.305 1.00 51.53 77 ARG A O 1
ATOM 613 N N . LEU A 1 78 ? -18.635 4.048 14.724 1.00 48.41 78 LEU A N 1
ATOM 614 C CA . LEU A 1 78 ? -18.143 5.403 14.537 1.00 48.41 78 LEU A CA 1
ATOM 615 C C . LEU A 1 78 ? -17.546 5.867 15.872 1.00 48.41 78 LEU A C 1
ATOM 617 O O . LEU A 1 78 ? -18.197 5.738 16.907 1.00 48.41 78 LEU A O 1
ATOM 621 N N . VAL A 1 79 ? -16.320 6.387 15.868 1.00 49.28 79 VAL A N 1
ATOM 622 C CA . VAL A 1 79 ? -15.760 7.031 17.063 1.00 49.28 79 VAL A CA 1
ATOM 623 C C . VAL A 1 79 ? -16.671 8.218 17.383 1.00 49.28 79 VAL A C 1
ATOM 625 O O . VAL A 1 79 ? -16.743 9.168 16.602 1.00 49.28 79 VAL A O 1
ATOM 628 N N . GLY A 1 80 ? -17.426 8.115 18.480 1.00 51.94 80 GLY A N 1
ATOM 629 C CA . GLY A 1 80 ? -18.487 9.058 18.853 1.00 51.94 80 GLY A CA 1
ATOM 630 C C . GLY A 1 80 ? -19.922 8.523 18.767 1.00 51.94 80 GLY A C 1
ATOM 631 O O . GLY A 1 80 ? -20.846 9.231 19.172 1.00 51.94 80 GLY A O 1
ATOM 632 N N . ASP A 1 81 ? -20.148 7.294 18.298 1.00 47.47 81 ASP A N 1
ATOM 633 C CA . ASP A 1 81 ? -21.491 6.717 18.289 1.00 47.47 81 ASP A CA 1
ATOM 634 C C . ASP A 1 81 ? -21.920 6.291 19.699 1.00 47.47 81 ASP A C 1
ATOM 636 O O . ASP A 1 81 ? -21.186 5.623 20.431 1.00 47.47 81 ASP A O 1
ATOM 640 N N . ALA A 1 82 ? -23.174 6.583 20.055 1.00 53.59 82 ALA A N 1
ATOM 641 C CA . ALA A 1 82 ? -23.811 6.227 21.332 1.00 53.59 82 ALA A CA 1
ATOM 642 C C . ALA A 1 82 ? -23.793 4.713 21.658 1.00 53.59 82 ALA A C 1
ATOM 644 O O . ALA A 1 82 ? -24.262 4.288 22.715 1.00 53.59 82 ALA A O 1
ATOM 645 N N . SER A 1 83 ? -23.283 3.884 20.746 1.00 50.66 83 SER A N 1
ATOM 646 C CA . SER A 1 83 ? -23.044 2.459 20.941 1.00 50.66 83 SER A CA 1
ATOM 647 C C . SER A 1 83 ? -21.774 2.158 21.748 1.00 50.66 83 SER A C 1
ATOM 649 O O . SER A 1 83 ? -21.748 1.123 22.410 1.00 50.66 83 SER A O 1
ATOM 651 N N . GLU A 1 84 ? -20.741 3.013 21.741 1.00 50.62 84 GLU A N 1
ATOM 652 C CA . GLU A 1 84 ? -19.558 2.848 22.609 1.00 50.62 84 GLU A CA 1
ATOM 653 C C . GLU A 1 84 ? -19.947 3.028 24.074 1.00 50.62 84 GLU A C 1
ATOM 655 O O . GLU A 1 84 ? -19.643 2.172 24.903 1.00 50.62 84 GLU A O 1
ATOM 660 N N . ARG A 1 85 ? -20.724 4.078 24.375 1.00 54.44 85 ARG A N 1
ATOM 661 C CA . ARG A 1 85 ? -21.207 4.331 25.735 1.00 54.44 85 ARG A CA 1
ATOM 662 C C . ARG A 1 85 ? -22.110 3.202 26.231 1.00 54.44 85 ARG A C 1
ATOM 664 O O . ARG A 1 85 ? -21.874 2.706 27.316 1.00 54.44 85 ARG A O 1
ATOM 671 N N . ARG A 1 86 ? -23.045 2.699 25.414 1.00 53.53 86 ARG A N 1
ATOM 672 C CA . ARG A 1 86 ? -23.940 1.593 25.821 1.00 53.53 86 ARG A CA 1
ATOM 673 C C . ARG A 1 86 ? -23.234 0.253 26.029 1.00 53.53 86 ARG A C 1
ATOM 675 O O . ARG A 1 86 ? -23.642 -0.521 26.888 1.00 53.53 86 ARG A O 1
ATOM 682 N N . ALA A 1 87 ? -22.197 -0.053 25.247 1.00 56.34 87 ALA A N 1
ATOM 683 C CA . ALA A 1 87 ? -21.437 -1.288 25.446 1.00 56.34 87 ALA A CA 1
ATOM 684 C C . ALA A 1 87 ? -20.504 -1.187 26.656 1.00 56.34 87 ALA A C 1
ATOM 686 O O . ALA A 1 87 ? -20.419 -2.145 27.419 1.00 56.34 87 ALA A O 1
ATOM 687 N N . GLN A 1 88 ? -19.876 -0.028 26.870 1.00 56.94 88 GLN A N 1
ATOM 688 C CA . GLN A 1 88 ? -19.091 0.218 28.074 1.00 56.94 88 GLN A CA 1
ATOM 689 C C . GLN A 1 88 ? -19.987 0.246 29.322 1.00 56.94 88 GLN A C 1
ATOM 691 O O . GLN A 1 88 ? -19.670 -0.420 30.293 1.00 56.94 88 GLN A O 1
ATOM 696 N N . GLU A 1 89 ? -21.166 0.873 29.261 1.00 59.25 89 GLU A N 1
ATOM 697 C CA . GLU A 1 89 ? -22.198 0.824 30.310 1.00 59.25 89 GLU A CA 1
ATOM 698 C C . GLU A 1 89 ? -22.640 -0.617 30.602 1.00 59.25 89 GLU A C 1
ATOM 700 O O . GLU A 1 89 ? -22.800 -0.987 31.762 1.00 59.25 89 GLU A O 1
ATOM 705 N N . GLY A 1 90 ? -22.811 -1.457 29.575 1.00 62.22 90 GLY A N 1
ATOM 706 C CA . GLY A 1 90 ? -23.158 -2.870 29.749 1.00 62.22 90 GLY A CA 1
ATOM 707 C C . GLY A 1 90 ? -22.048 -3.684 30.422 1.00 62.22 90 GLY A C 1
ATOM 708 O O . GLY A 1 90 ? -22.327 -4.515 31.292 1.00 62.22 90 GLY A O 1
ATOM 709 N N . VAL A 1 91 ? -20.789 -3.429 30.059 1.00 65.19 91 VAL A N 1
ATOM 710 C CA . VAL A 1 91 ? -19.617 -4.058 30.685 1.00 65.19 91 VAL A CA 1
ATOM 711 C C . VAL A 1 91 ? -19.448 -3.564 32.122 1.00 65.19 91 VAL A C 1
ATOM 713 O O . VAL A 1 91 ? -19.323 -4.384 33.028 1.00 65.19 91 VAL A O 1
ATOM 716 N N . ASP A 1 92 ? -19.545 -2.260 32.363 1.00 68.25 92 ASP A N 1
ATOM 717 C CA . ASP A 1 92 ? -19.416 -1.646 33.686 1.00 68.25 92 ASP A CA 1
ATOM 718 C C . ASP A 1 92 ? -20.558 -2.074 34.621 1.00 68.25 92 ASP A C 1
ATOM 720 O O . ASP A 1 92 ? -20.321 -2.378 35.791 1.00 68.25 92 ASP A O 1
ATOM 724 N N . ALA A 1 93 ? -21.788 -2.202 34.110 1.00 71.50 93 ALA A N 1
ATOM 725 C CA . ALA A 1 93 ? -22.921 -2.738 34.863 1.00 71.50 93 ALA A CA 1
ATOM 726 C C . ALA A 1 93 ? -22.719 -4.217 35.226 1.00 71.50 93 ALA A C 1
ATOM 728 O O . ALA A 1 93 ? -23.008 -4.626 36.353 1.00 71.50 93 ALA A O 1
ATOM 729 N N . SER A 1 94 ? -22.181 -5.014 34.300 1.00 72.38 94 SER A N 1
ATOM 730 C CA . SER A 1 94 ? -21.879 -6.431 34.540 1.00 72.38 94 SER A CA 1
ATOM 731 C C . SER A 1 94 ? -20.753 -6.600 35.566 1.00 72.38 94 SER A C 1
ATOM 733 O O . SER A 1 94 ? -20.848 -7.437 36.466 1.00 72.38 94 SER A O 1
ATOM 735 N N . VAL A 1 95 ? -19.715 -5.762 35.494 1.00 78.31 95 VAL A N 1
ATOM 736 C CA . VAL A 1 95 ? -18.627 -5.712 36.481 1.00 78.31 95 VAL A CA 1
ATOM 737 C C . VAL A 1 95 ? -19.153 -5.249 37.841 1.00 78.31 95 VAL A C 1
ATOM 739 O O . VAL A 1 95 ? -18.837 -5.868 38.856 1.00 78.31 95 VAL A O 1
ATOM 742 N N . GLY A 1 96 ? -20.015 -4.231 37.881 1.00 78.06 96 GLY A N 1
ATOM 743 C CA . GLY A 1 96 ? -20.670 -3.765 39.103 1.00 78.06 96 GLY A CA 1
ATOM 744 C C . GLY A 1 96 ? -21.491 -4.863 39.785 1.00 78.06 96 GLY A C 1
ATOM 745 O O . GLY A 1 96 ? -21.363 -5.069 40.994 1.00 78.06 96 GLY A O 1
ATOM 746 N N . GLN A 1 97 ? -22.267 -5.634 39.018 1.00 82.69 97 GLN A N 1
ATOM 747 C CA . GLN A 1 97 ? -23.018 -6.783 39.538 1.00 82.69 97 GLN A CA 1
ATOM 748 C C . GLN A 1 97 ? -22.096 -7.891 40.062 1.00 82.69 97 GLN A C 1
ATOM 750 O O . GLN A 1 97 ? -22.333 -8.420 41.151 1.00 82.69 97 GLN A O 1
ATOM 755 N N . ALA A 1 98 ? -21.018 -8.213 39.343 1.00 83.31 98 ALA A N 1
ATOM 756 C CA . ALA A 1 98 ? -20.044 -9.209 39.785 1.00 83.31 98 ALA A CA 1
ATOM 757 C C . ALA A 1 98 ? -19.343 -8.790 41.091 1.00 83.31 98 ALA A C 1
ATOM 759 O O . ALA A 1 98 ? -19.199 -9.602 42.009 1.00 83.31 98 ALA A O 1
ATOM 760 N N . VAL A 1 99 ? -18.964 -7.514 41.215 1.00 85.81 99 VAL A N 1
ATOM 761 C CA . VAL A 1 99 ? -18.352 -6.949 42.428 1.00 85.81 99 VAL A CA 1
ATOM 762 C C . VAL A 1 99 ? -19.340 -6.946 43.597 1.00 85.81 99 VAL A C 1
ATOM 764 O O . VAL A 1 99 ? -18.966 -7.319 44.711 1.00 85.81 99 VAL A O 1
ATOM 767 N N . ALA A 1 100 ? -20.605 -6.591 43.362 1.00 85.69 100 ALA A N 1
ATOM 768 C CA . ALA A 1 100 ? -21.648 -6.632 44.386 1.00 85.69 100 ALA A CA 1
ATOM 769 C C . ALA A 1 100 ? -21.885 -8.061 44.902 1.00 85.69 100 ALA A C 1
ATOM 771 O O . ALA A 1 100 ? -21.929 -8.282 46.115 1.00 85.69 100 ALA A O 1
ATOM 772 N N . LEU A 1 101 ? -21.953 -9.045 43.999 1.00 90.25 101 LEU A N 1
ATOM 773 C CA . LEU A 1 101 ? -22.088 -10.459 44.351 1.00 90.25 101 LEU A CA 1
ATOM 774 C C . LEU A 1 101 ? -20.882 -10.953 45.169 1.00 90.25 101 LEU A C 1
ATOM 776 O O . LEU A 1 101 ? -21.049 -11.593 46.209 1.00 90.25 101 LEU A O 1
ATOM 780 N N . LEU A 1 102 ? -19.662 -10.616 44.739 1.00 88.00 102 LEU A N 1
ATOM 781 C CA . LEU A 1 102 ? -18.425 -10.944 45.455 1.00 88.00 102 LEU A CA 1
ATOM 782 C C . LEU A 1 102 ? -18.390 -10.329 46.855 1.00 88.00 102 LEU A C 1
ATOM 784 O O . LEU A 1 102 ? -18.014 -11.004 47.815 1.00 88.00 102 LEU A O 1
ATOM 788 N N . ASN A 1 103 ? -18.810 -9.073 46.997 1.00 88.25 103 ASN A N 1
ATOM 789 C CA . ASN A 1 103 ? -18.890 -8.411 48.294 1.00 88.25 103 ASN A CA 1
ATOM 790 C C . ASN A 1 103 ? -19.941 -9.064 49.201 1.00 88.25 103 ASN A C 1
ATOM 792 O O . ASN A 1 103 ? -19.648 -9.312 50.370 1.00 88.25 103 ASN A O 1
ATOM 796 N N . ALA A 1 104 ? -21.107 -9.442 48.671 1.00 87.44 104 ALA A N 1
ATOM 797 C CA . ALA A 1 104 ? -22.129 -10.163 49.430 1.00 87.44 104 ALA A CA 1
ATOM 798 C C . ALA A 1 104 ? -21.629 -11.534 49.926 1.00 87.44 104 ALA A C 1
ATOM 800 O O . ALA A 1 104 ? -21.835 -11.893 51.088 1.00 87.44 104 ALA A O 1
ATOM 801 N N . LEU A 1 105 ? -20.908 -12.282 49.084 1.00 88.19 105 LEU A N 1
ATOM 802 C CA . LEU A 1 105 ? -20.285 -13.552 49.473 1.00 88.19 105 LEU A CA 1
ATOM 803 C C . LEU A 1 105 ? -19.189 -13.355 50.531 1.00 88.19 105 LEU A C 1
ATOM 805 O O . LEU A 1 105 ? -19.124 -14.113 51.502 1.00 88.19 105 LEU A O 1
ATOM 809 N N . ARG A 1 106 ? -18.364 -12.309 50.395 1.00 85.62 106 ARG A N 1
ATOM 810 C CA . ARG A 1 106 ? -17.346 -11.934 51.391 1.00 85.62 106 ARG A CA 1
ATOM 811 C C . ARG A 1 106 ? -17.961 -11.520 52.728 1.00 85.62 106 ARG A C 1
ATOM 813 O O . ARG A 1 106 ? -17.382 -11.832 53.767 1.00 85.62 106 ARG A O 1
ATOM 820 N N . CYS A 1 107 ? -19.101 -10.830 52.736 1.00 82.00 107 CYS A N 1
ATOM 821 C CA . CYS A 1 107 ? -19.824 -10.494 53.967 1.00 82.00 107 CYS A CA 1
ATOM 822 C C . CYS A 1 107 ? -20.386 -11.750 54.640 1.00 82.00 107 CYS A C 1
ATOM 824 O O . CYS A 1 107 ? -20.041 -12.004 55.790 1.00 82.00 107 CYS A O 1
ATOM 826 N N . ARG A 1 108 ? -21.099 -12.616 53.905 1.00 85.75 108 ARG A N 1
ATOM 827 C CA . ARG A 1 108 ? -21.628 -13.881 54.455 1.00 85.75 108 ARG A CA 1
ATOM 828 C C . ARG A 1 108 ? -20.538 -14.799 55.003 1.00 85.75 108 ARG A C 1
ATOM 830 O O . ARG A 1 108 ? -20.727 -15.456 56.025 1.00 85.75 108 ARG A O 1
ATOM 837 N N . ARG A 1 109 ? -19.384 -14.871 54.329 1.00 84.62 109 ARG A N 1
ATOM 838 C CA . ARG A 1 109 ? -18.250 -15.670 54.811 1.00 84.62 109 ARG A CA 1
ATOM 839 C C . ARG A 1 109 ? -17.673 -15.096 56.103 1.00 84.62 109 ARG A C 1
ATOM 841 O O . ARG A 1 109 ? -17.372 -15.868 57.006 1.00 84.62 109 ARG A O 1
ATOM 848 N N . ARG A 1 110 ? -17.534 -13.770 56.200 1.00 75.44 110 ARG A N 1
ATOM 849 C CA . ARG A 1 110 ? -17.060 -13.106 57.423 1.00 75.44 110 ARG A CA 1
ATOM 850 C C . ARG A 1 110 ? -18.048 -13.261 58.571 1.00 75.44 110 ARG A C 1
ATOM 852 O O . ARG A 1 110 ? -17.618 -13.615 59.655 1.00 75.44 110 ARG A O 1
ATOM 859 N N . GLU A 1 111 ? -19.345 -13.106 58.328 1.00 76.75 111 GLU A N 1
ATOM 860 C CA . GLU A 1 111 ? -20.395 -13.335 59.331 1.00 76.75 111 GLU A CA 1
ATOM 861 C C . GLU A 1 111 ? -20.366 -14.761 59.885 1.00 76.75 111 GLU A C 1
ATOM 863 O O . GLU A 1 111 ? -20.458 -14.936 61.094 1.00 76.75 111 GLU A O 1
ATOM 868 N N . ARG A 1 112 ? -20.151 -15.776 59.035 1.00 74.00 112 ARG A N 1
ATOM 869 C CA . ARG A 1 112 ? -19.960 -17.159 59.503 1.00 74.00 112 ARG A CA 1
ATOM 870 C C . ARG A 1 112 ? -18.724 -17.315 60.382 1.00 74.00 112 ARG A C 1
ATOM 872 O O . ARG A 1 112 ? -18.841 -17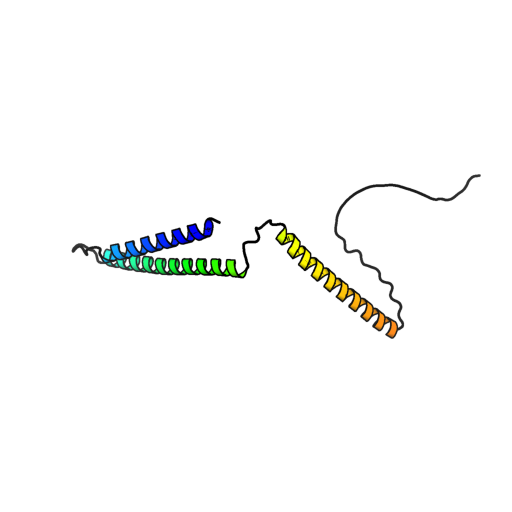.855 61.471 1.00 74.00 112 ARG A O 1
ATOM 879 N N . MET A 1 113 ? -17.574 -16.796 59.952 1.00 73.81 113 MET A N 1
ATOM 880 C CA . MET A 1 113 ? -16.339 -16.881 60.746 1.00 73.81 113 MET A CA 1
ATOM 881 C C . MET A 1 113 ? -16.449 -16.120 62.078 1.00 73.81 113 MET A C 1
ATOM 883 O O . MET A 1 113 ? -15.831 -16.493 63.065 1.00 73.81 113 MET A O 1
ATOM 887 N N . VAL A 1 114 ? -17.253 -15.061 62.118 1.00 69.00 114 VAL A N 1
ATOM 888 C CA . VAL A 1 114 ? -17.466 -14.216 63.301 1.00 69.00 114 VAL A CA 1
ATOM 889 C C . VAL A 1 114 ? -18.475 -14.836 64.262 1.00 69.00 114 VAL A C 1
ATOM 891 O O . VAL A 1 114 ? -18.261 -14.788 65.471 1.00 69.00 114 VAL A O 1
ATOM 894 N N . ALA A 1 115 ? -19.517 -15.483 63.735 1.00 68.44 115 ALA A N 1
ATOM 895 C CA . ALA A 1 115 ? -20.439 -16.303 64.513 1.00 68.44 115 ALA A CA 1
ATOM 896 C C . ALA A 1 115 ? -19.734 -17.531 65.114 1.00 68.44 115 ALA A C 1
ATOM 898 O O . ALA A 1 115 ? -19.978 -17.869 66.268 1.00 68.44 115 ALA A O 1
ATOM 899 N N . GLU A 1 116 ? -18.816 -18.151 64.367 1.00 69.44 116 GLU A N 1
ATOM 900 C CA . GLU A 1 116 ? -17.962 -19.247 64.847 1.00 69.44 116 GLU A CA 1
ATOM 901 C C . GLU A 1 116 ? -16.950 -18.778 65.911 1.00 69.44 116 GLU A C 1
ATOM 903 O O . GLU A 1 116 ? -16.613 -19.542 66.812 1.00 69.44 116 GLU A O 1
ATOM 908 N N . ALA A 1 117 ? -16.503 -17.518 65.854 1.00 62.31 117 ALA A N 1
ATOM 909 C CA . ALA A 1 117 ? -15.551 -16.928 66.800 1.00 62.31 117 ALA A CA 1
ATOM 910 C C . ALA A 1 117 ? -16.198 -16.170 67.984 1.00 62.31 117 ALA A C 1
ATOM 912 O O . ALA A 1 117 ? -15.480 -15.603 68.807 1.00 62.31 117 ALA A O 1
ATOM 913 N N . GLY A 1 118 ? -17.534 -16.128 68.083 1.00 57.84 118 GLY A N 1
ATOM 914 C CA . GLY A 1 118 ? -18.264 -15.499 69.197 1.00 57.84 118 GLY A CA 1
ATOM 915 C C . GLY A 1 118 ? -18.191 -13.963 69.276 1.00 57.84 118 GLY A C 1
ATOM 916 O O . GLY A 1 118 ? -18.567 -13.389 70.297 1.00 57.84 118 GLY A O 1
ATOM 917 N N . GLY A 1 119 ? -17.714 -13.283 68.228 1.00 61.00 119 GLY A N 1
ATOM 918 C CA . GLY A 1 119 ? -17.562 -11.822 68.189 1.00 61.00 119 GLY A CA 1
ATOM 919 C C . GLY A 1 119 ? -18.746 -11.102 67.532 1.00 61.00 119 GLY A C 1
ATOM 920 O O . GLY A 1 119 ? -19.454 -11.675 66.711 1.00 61.00 119 GLY A O 1
ATOM 921 N N . ARG A 1 120 ? -18.962 -9.818 67.849 1.00 48.62 120 ARG A N 1
ATOM 922 C CA . ARG A 1 120 ? -19.951 -8.944 67.183 1.00 48.62 120 ARG A CA 1
ATOM 923 C C . ARG A 1 120 ? -19.196 -7.881 66.371 1.00 48.62 120 ARG A C 1
ATOM 925 O O . ARG A 1 120 ? -18.356 -7.191 66.939 1.00 48.62 120 ARG A O 1
ATOM 932 N N . ILE A 1 121 ? -19.457 -7.766 65.063 1.00 56.06 121 ILE A N 1
ATOM 933 C CA . ILE A 1 121 ? -18.832 -6.742 64.200 1.00 56.06 121 ILE A CA 1
ATOM 934 C C . ILE A 1 121 ? -19.773 -5.551 64.030 1.00 56.06 121 ILE A C 1
ATOM 936 O O . ILE A 1 121 ? -20.923 -5.716 63.629 1.00 56.06 121 ILE A O 1
ATOM 940 N N . GLU A 1 122 ? -19.234 -4.355 64.253 1.00 48.94 122 GLU A N 1
ATOM 941 C CA . GLU A 1 122 ? -19.797 -3.081 63.816 1.00 48.94 122 GLU A CA 1
ATOM 942 C C . GLU A 1 122 ? -19.078 -2.643 62.530 1.00 48.94 122 GLU A C 1
ATOM 944 O O . GLU A 1 122 ? -17.851 -2.530 62.490 1.00 48.94 122 GLU A O 1
ATOM 949 N N . TYR A 1 123 ? -19.827 -2.461 61.440 1.00 51.62 123 TYR A N 1
ATOM 950 C CA . TYR A 1 123 ? -19.269 -2.011 60.165 1.00 51.62 123 TYR A CA 1
ATOM 951 C C . TYR A 1 123 ? -19.251 -0.480 60.119 1.00 51.62 123 TYR A C 1
ATOM 953 O O . TYR A 1 123 ? -20.300 0.143 59.992 1.00 51.62 123 TYR A O 1
ATOM 961 N N . VAL A 1 124 ? -18.063 0.130 60.132 1.00 51.88 124 VAL A N 1
ATOM 962 C CA . VAL A 1 124 ? -17.891 1.546 59.769 1.00 51.88 124 VAL A CA 1
ATOM 963 C C . VAL A 1 124 ? -17.496 1.613 58.295 1.00 51.88 124 VAL A C 1
ATOM 965 O O . VAL A 1 124 ? -16.374 1.270 57.920 1.00 51.88 124 VAL A O 1
ATOM 968 N N . ALA A 1 125 ? -18.431 2.025 57.437 1.00 48.75 125 ALA A N 1
ATOM 969 C CA . ALA A 1 125 ? -18.155 2.292 56.030 1.00 48.75 125 ALA A CA 1
ATOM 970 C C . ALA A 1 125 ? -17.255 3.534 55.921 1.00 48.75 125 ALA A C 1
ATOM 972 O O . ALA A 1 125 ? -17.707 4.672 56.044 1.00 48.75 125 ALA A O 1
ATOM 973 N N . GLY A 1 126 ? -15.954 3.304 55.738 1.00 39.94 126 GLY A N 1
ATOM 974 C CA . GLY A 1 126 ? -14.964 4.353 55.533 1.00 39.94 126 GLY A CA 1
ATOM 975 C C . GLY A 1 126 ? -15.276 5.186 54.289 1.00 39.94 126 GLY A C 1
ATOM 976 O O . GLY A 1 126 ? -15.300 4.678 53.171 1.00 39.94 126 GLY A O 1
ATOM 977 N N . ARG A 1 127 ? -15.493 6.481 54.528 1.00 45.56 127 ARG A N 1
ATOM 978 C CA . ARG A 1 127 ? -15.607 7.592 53.579 1.00 45.56 127 ARG A CA 1
ATOM 979 C C . ARG A 1 127 ? -14.491 7.560 52.520 1.00 45.56 127 ARG A C 1
ATOM 981 O O . ARG A 1 127 ? -13.389 8.031 52.778 1.00 45.56 127 ARG A O 1
ATOM 988 N N . GLY A 1 128 ? -14.791 7.053 51.326 1.00 35.12 128 GLY A N 1
ATOM 989 C CA . GLY A 1 128 ? -13.990 7.242 50.111 1.00 35.12 128 GLY A CA 1
ATOM 990 C C . GLY A 1 128 ? -14.804 8.051 49.106 1.00 35.12 128 GLY A C 1
ATOM 991 O O . GLY A 1 128 ? -15.802 7.556 48.596 1.00 35.12 128 GLY A O 1
ATOM 992 N N . GLY A 1 129 ? -14.442 9.322 48.918 1.00 36.16 129 GLY A N 1
ATOM 993 C CA . GLY A 1 129 ? -15.245 10.307 48.197 1.00 36.16 129 GLY A CA 1
ATOM 994 C C . GLY A 1 129 ? -15.185 10.218 46.671 1.00 36.16 129 GLY A C 1
ATOM 995 O O . GLY A 1 129 ? -14.169 9.836 46.098 1.00 36.16 129 GLY A O 1
ATOM 996 N N . VAL A 1 130 ? -16.272 10.676 46.044 1.00 36.38 130 VAL A N 1
ATOM 997 C CA . VAL A 1 130 ? -16.308 11.247 44.691 1.00 36.38 130 VAL A CA 1
ATOM 998 C C . VAL A 1 130 ? -17.198 12.501 44.741 1.00 36.38 130 VAL A C 1
ATOM 1000 O O . VAL A 1 130 ? -18.129 12.585 45.538 1.00 36.38 130 VAL A O 1
ATOM 1003 N N . VAL A 1 131 ? -16.792 13.497 43.960 1.00 40.19 131 VAL A N 1
ATOM 1004 C CA . VAL A 1 131 ? -17.088 14.938 43.994 1.00 40.19 131 VAL A CA 1
ATOM 1005 C C . VAL A 1 131 ? -18.373 15.326 43.237 1.00 40.19 131 VAL A C 1
ATOM 1007 O O . VAL A 1 131 ? -18.655 14.732 42.203 1.00 40.19 131 VAL A O 1
ATOM 1010 N N . GLY A 1 132 ? -19.032 16.408 43.697 1.00 33.25 132 GLY A N 1
ATOM 1011 C CA . GLY A 1 132 ? -20.030 17.236 42.976 1.00 33.25 132 GLY A CA 1
ATOM 1012 C C . GLY A 1 132 ? -21.481 16.774 43.170 1.00 33.25 132 GLY A C 1
ATOM 1013 O O . GLY A 1 132 ? -21.724 15.579 43.206 1.00 33.25 132 GLY A O 1
ATOM 1014 N N . ASP A 1 133 ? -22.518 17.600 43.311 1.00 32.50 133 ASP A N 1
ATOM 1015 C CA . ASP A 1 133 ? -22.754 19.021 43.026 1.00 32.50 133 ASP A CA 1
ATOM 1016 C C . ASP A 1 133 ? -24.152 19.397 43.603 1.00 32.50 133 ASP A C 1
ATOM 1018 O O . ASP A 1 133 ? -25.014 18.523 43.687 1.00 32.50 133 ASP A O 1
ATOM 1022 N N . GLY A 1 134 ? -24.370 20.671 43.970 1.00 32.09 134 GLY A N 1
ATOM 1023 C CA . GLY A 1 134 ? -25.667 21.278 44.354 1.00 32.09 134 GLY A CA 1
ATOM 1024 C C . GLY A 1 134 ? -26.247 20.847 45.718 1.00 32.09 134 GLY A C 1
ATOM 1025 O O . GLY A 1 134 ? -26.174 19.695 46.107 1.00 32.09 134 GLY A O 1
ATOM 1026 N N . GLY A 1 135 ? -26.851 21.677 46.568 1.00 33.22 135 GLY A N 1
ATOM 1027 C CA . GLY A 1 135 ? -27.477 22.984 46.404 1.00 33.22 135 GLY A CA 1
ATOM 1028 C C . GLY A 1 135 ? -28.783 22.978 47.219 1.00 33.22 135 GLY A C 1
ATOM 1029 O O . GLY A 1 135 ? -29.626 22.121 46.987 1.00 33.22 135 GLY A O 1
ATOM 1030 N N . GLY A 1 136 ? -28.949 23.928 48.153 1.00 33.06 136 GLY A N 1
ATOM 1031 C CA . GLY A 1 136 ? -30.183 24.152 48.935 1.00 33.06 136 GLY A CA 1
ATOM 1032 C C . GLY A 1 136 ? -30.424 23.111 50.042 1.00 33.06 136 GLY A C 1
ATOM 1033 O O . GLY A 1 136 ? -30.174 21.933 49.870 1.00 33.06 136 GLY A O 1
ATOM 1034 N N . GLY A 1 137 ? -30.873 23.430 51.248 1.00 32.47 137 GLY A N 1
ATOM 1035 C CA . GLY A 1 137 ? -31.611 24.581 51.735 1.00 32.47 137 GLY A CA 1
ATOM 1036 C C . GLY A 1 137 ? -32.686 24.045 52.687 1.00 32.47 137 GLY A C 1
ATOM 1037 O O . GLY A 1 137 ? -33.412 23.128 52.325 1.00 32.47 137 GLY A O 1
ATOM 1038 N N . GLY A 1 138 ? -32.797 24.638 53.877 1.00 31.47 138 GLY A N 1
ATOM 1039 C CA . GLY A 1 138 ? -34.022 24.598 54.680 1.00 31.47 138 GLY A CA 1
ATOM 1040 C C . GLY A 1 138 ? -34.114 23.558 55.803 1.00 31.47 138 GLY A C 1
ATOM 1041 O O . GLY A 1 138 ? -34.273 22.371 55.560 1.00 31.47 138 GLY A O 1
ATOM 1042 N N . GLY A 1 139 ? -34.205 24.076 57.034 1.00 32.62 139 GLY A N 1
ATOM 1043 C CA . GLY A 1 139 ? -35.449 23.921 57.798 1.00 32.62 139 GLY A CA 1
ATOM 1044 C C . GLY A 1 139 ? -35.428 23.067 59.069 1.00 32.62 139 GLY A C 1
ATOM 1045 O O . GLY A 1 139 ? -35.493 21.851 58.972 1.00 32.62 139 GLY A O 1
ATOM 1046 N N . GLY A 1 140 ? -35.526 23.755 60.223 1.00 34.62 140 GLY A N 1
ATOM 1047 C CA . GLY A 1 140 ? -36.217 23.330 61.462 1.00 34.62 140 GLY A CA 1
ATOM 1048 C C . GLY A 1 140 ? -35.572 22.187 62.257 1.00 34.62 140 GLY A C 1
ATOM 1049 O O . GLY A 1 140 ? -35.097 21.219 61.696 1.00 34.62 140 GLY A O 1
ATOM 1050 N N . GLY A 1 141 ? -35.523 22.170 63.584 1.00 36.03 141 GLY A N 1
ATOM 1051 C CA . GLY A 1 141 ? -36.197 22.925 64.634 1.00 36.03 141 GLY A CA 1
ATOM 1052 C C . GLY A 1 141 ? -36.126 22.096 65.933 1.00 36.03 141 GLY A C 1
ATOM 1053 O O . GLY A 1 141 ? -35.787 20.916 65.887 1.00 36.03 141 GLY A O 1
ATOM 1054 N N . ASN A 1 142 ? -36.499 22.727 67.052 1.00 35.97 142 ASN A N 1
ATOM 1055 C CA . ASN A 1 142 ? -36.468 22.276 68.457 1.00 35.97 142 ASN A CA 1
ATOM 1056 C C . ASN A 1 142 ? -35.083 22.184 69.111 1.00 35.97 142 ASN A C 1
ATOM 1058 O O . ASN A 1 142 ? -34.185 21.527 68.610 1.00 35.97 142 ASN A O 1
ATOM 1062 N N . GLY A 1 143 ? -34.847 22.761 70.285 1.00 36.81 143 GLY A N 1
ATOM 1063 C CA . GLY A 1 143 ? -35.712 23.453 71.241 1.00 36.81 143 GLY A CA 1
ATOM 1064 C C . GLY A 1 143 ? -35.054 23.343 72.620 1.00 36.81 143 GLY A C 1
ATOM 1065 O O . GLY A 1 143 ? -34.309 22.393 72.828 1.00 36.81 143 GLY A O 1
ATOM 1066 N N . LEU A 1 144 ? -35.279 24.310 73.511 1.00 42.66 144 LEU A N 1
ATOM 1067 C CA . LEU A 1 144 ? -35.451 24.150 74.966 1.00 42.66 144 LEU A CA 1
ATOM 1068 C C . LEU A 1 144 ? -35.463 25.549 75.633 1.00 42.66 144 LEU A C 1
ATOM 1070 O O . LEU A 1 144 ? -34.510 26.304 75.469 1.00 42.66 144 LEU A O 1
ATOM 1074 N N . VAL A 1 145 ? -36.598 25.857 76.286 1.00 53.84 145 VAL A N 1
ATOM 1075 C CA . VAL A 1 145 ? -36.826 26.487 77.620 1.00 53.84 145 VAL A CA 1
ATOM 1076 C C . VAL A 1 145 ? -35.702 27.337 78.249 1.00 53.84 145 VAL A C 1
ATOM 1078 O O . VAL A 1 145 ? -34.539 26.968 78.202 1.00 53.84 145 VAL A O 1
ATOM 1081 N N . ASP A 1 146 ? -35.959 28.487 78.880 1.00 42.34 146 ASP A N 1
ATOM 1082 C CA . ASP A 1 146 ? -36.988 28.764 79.898 1.00 42.34 146 ASP A CA 1
ATOM 1083 C C . ASP A 1 146 ? -37.399 30.250 79.937 1.00 42.34 146 ASP A C 1
ATOM 1085 O O . ASP A 1 146 ? -36.619 31.141 79.599 1.00 42.34 146 ASP A O 1
ATOM 1089 N N . SER A 1 147 ? -38.627 30.510 80.399 1.00 43.06 147 SER A N 1
ATOM 1090 C CA . SER A 1 147 ? -39.114 31.834 80.809 1.00 43.06 147 SER A CA 1
ATOM 1091 C C . SER A 1 147 ? -39.300 31.880 82.323 1.00 43.06 147 SER A C 1
ATOM 1093 O O . SER A 1 147 ? -39.905 30.965 82.870 1.00 43.06 147 SER A O 1
ATOM 1095 N N . THR A 1 148 ? -38.865 33.009 82.900 1.00 48.84 148 THR A N 1
ATOM 1096 C CA . THR A 1 148 ? -39.255 33.632 84.189 1.00 48.84 148 THR A CA 1
ATOM 1097 C C . THR A 1 148 ? -39.096 32.844 85.481 1.00 48.84 148 THR A C 1
ATOM 1099 O O . THR A 1 148 ? -39.816 31.844 85.668 1.00 48.84 148 THR A O 1
#

pLDDT: mean 70.38, std 19.41, range [31.47, 92.94]

Secondary structure (DSSP, 8-state):
--HHHHHHHHHHHHHHHHHHHHHHHHHS---TT--HHHHHHHHHHHHHHHHHHHHHHHHHHHHHHHHHHHHHH-S---TT-HHHHHHHHHHHHHHHHHHHHHHHHHHHHHHHHHHHTT------------------------------

Organism: NCBI:txid1825666